Protein AF-A0A814V8T8-F1 (afdb_monomer)

Solvent-accessible surface area (backbone atoms only — not comparable to full-atom values): 3750 Å² total; per-residue (Å²): 142,82,72,68,65,64,57,54,55,54,55,51,53,57,50,51,52,28,53,52,46,34,52,52,33,51,54,52,44,58,46,34,76,77,45,83,78,60,96,64,57,68,70,56,41,37,50,51,29,17,52,25,27,41,75,58,69,38,53,67,63,14,50,65,53,67,108

Foldseek 3Di:
DPPPPVVVVVVVVQLVVLVVLLVVLVVQLVCCVVPNPDPDDNLVSLQSNLVSCVSNVNPVVSVVSND

Radius of gyration: 15.06 Å; Cα contacts (8 Å, |Δi|>4): 50; chains: 1; bounding box: 37×29×42 Å

Sequence (67 aa):
MQWNIKFEVILIIQKDEWLLAIESYSEAIKTTESKPTTDLPLYVLYSNRSASFIQNKNYYSGYEDAR

Structure (mmCIF, N/CA/C/O backbone):
data_AF-A0A814V8T8-F1
#
_entry.id   AF-A0A814V8T8-F1
#
loop_
_atom_site.group_PDB
_atom_site.id
_atom_site.type_symbol
_atom_site.label_atom_id
_atom_site.label_alt_id
_atom_site.label_comp_id
_atom_site.label_asym_id
_atom_site.label_entity_id
_atom_site.label_seq_id
_atom_site.pdbx_PDB_ins_code
_atom_site.Cartn_x
_atom_site.Cartn_y
_atom_site.Cartn_z
_atom_site.occupancy
_atom_site.B_iso_or_equiv
_atom_site.auth_seq_id
_atom_site.auth_comp_id
_atom_site.auth_asym_id
_atom_site.auth_atom_id
_atom_site.pdbx_PDB_model_num
ATOM 1 N N . MET A 1 1 ? -22.387 -17.679 29.601 1.00 46.97 1 MET A N 1
ATOM 2 C CA . MET A 1 1 ? -22.026 -16.442 28.872 1.00 46.97 1 MET A CA 1
ATOM 3 C C . MET A 1 1 ? -20.713 -16.700 28.144 1.00 46.97 1 MET A C 1
ATOM 5 O O . MET A 1 1 ? -19.691 -16.768 28.805 1.00 46.97 1 MET A O 1
ATOM 9 N N . GLN A 1 2 ? -20.731 -16.970 26.835 1.00 51.75 2 GLN A N 1
ATOM 10 C CA . GLN A 1 2 ? -19.538 -17.442 26.098 1.00 51.75 2 GLN A CA 1
ATOM 11 C C . GLN A 1 2 ? -19.470 -16.887 24.660 1.00 51.75 2 GLN A C 1
ATOM 13 O O . GLN A 1 2 ? -18.832 -17.469 23.789 1.00 51.75 2 GLN A O 1
ATOM 18 N N . TRP A 1 3 ? -20.152 -15.766 24.404 1.00 46.62 3 TRP A N 1
ATOM 19 C CA . TRP A 1 3 ? -20.282 -15.184 23.063 1.00 46.62 3 TRP A CA 1
ATOM 20 C C . TRP A 1 3 ? -19.250 -14.086 22.752 1.00 46.62 3 TRP A C 1
ATOM 22 O O . TRP A 1 3 ? -19.053 -13.786 21.582 1.00 46.62 3 TRP A O 1
ATOM 32 N N . ASN A 1 4 ? -18.533 -13.539 23.744 1.00 54.09 4 ASN A N 1
ATOM 33 C CA . ASN A 1 4 ? -17.620 -12.404 23.513 1.00 54.09 4 ASN A CA 1
ATOM 34 C C . ASN A 1 4 ? -1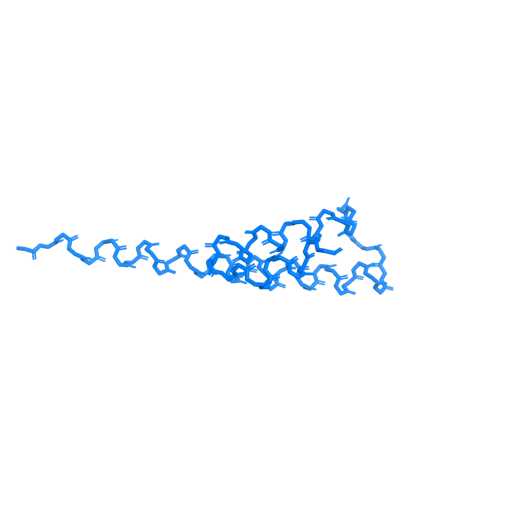6.233 -12.779 22.968 1.00 54.09 4 ASN A C 1
ATOM 36 O O . ASN A 1 4 ? -15.647 -11.996 22.234 1.00 54.09 4 ASN A O 1
ATOM 40 N N . ILE A 1 5 ? -15.718 -13.979 23.251 1.00 53.50 5 ILE A N 1
ATOM 41 C CA . ILE A 1 5 ? -14.330 -14.330 22.890 1.00 53.50 5 ILE A CA 1
ATOM 42 C C . ILE A 1 5 ? -14.168 -14.541 21.373 1.00 53.50 5 ILE A C 1
ATOM 44 O O . ILE A 1 5 ? -13.136 -14.204 20.802 1.00 53.50 5 ILE A O 1
ATOM 48 N N . LYS A 1 6 ? -15.191 -15.065 20.682 1.00 50.12 6 LYS A N 1
ATOM 49 C CA . LYS A 1 6 ? -15.097 -15.348 19.237 1.00 50.12 6 LYS A CA 1
ATOM 50 C C . LYS A 1 6 ? -15.037 -14.085 18.372 1.00 50.12 6 LYS A C 1
ATOM 52 O O . LYS A 1 6 ? -14.377 -14.111 17.340 1.00 50.12 6 LYS A O 1
ATOM 57 N N . PHE A 1 7 ? -15.702 -13.002 18.774 1.00 51.09 7 PHE A N 1
ATOM 58 C CA . PHE A 1 7 ? -15.719 -11.759 17.994 1.00 51.09 7 PHE A CA 1
ATOM 59 C C . PHE A 1 7 ? -14.392 -11.003 18.077 1.00 51.09 7 PHE A C 1
ATOM 61 O O . PHE A 1 7 ? -13.912 -10.516 17.056 1.00 51.09 7 PHE A O 1
ATOM 68 N N . GLU A 1 8 ? -13.774 -10.949 19.258 1.00 51.12 8 GLU A N 1
ATOM 69 C CA . GLU A 1 8 ? -12.480 -10.281 19.436 1.00 51.12 8 GLU A CA 1
ATOM 70 C C . GLU A 1 8 ? -11.366 -10.976 18.644 1.00 51.12 8 GLU A C 1
ATOM 72 O O . GLU A 1 8 ? -10.578 -10.302 17.989 1.00 51.12 8 GLU A O 1
ATOM 77 N N . VAL A 1 9 ? -11.345 -12.314 18.606 1.00 52.50 9 VAL A N 1
ATOM 78 C CA . VAL A 1 9 ? -10.332 -13.073 17.850 1.00 52.50 9 VAL A CA 1
ATOM 79 C C . VAL A 1 9 ? -10.446 -12.837 16.339 1.00 52.50 9 VAL A C 1
ATOM 81 O O . VAL A 1 9 ? -9.430 -12.651 15.678 1.00 52.50 9 VAL A O 1
ATOM 84 N N . ILE A 1 10 ? -11.662 -12.777 15.782 1.00 54.50 10 ILE A N 1
ATOM 85 C CA . ILE A 1 10 ? -11.867 -12.491 14.349 1.00 54.50 10 ILE A CA 1
ATOM 86 C C . ILE A 1 10 ? -11.425 -11.058 14.004 1.00 54.50 10 ILE A C 1
ATOM 88 O O . ILE A 1 10 ? -10.806 -10.836 12.965 1.00 54.50 10 ILE A O 1
ATOM 92 N N . LEU A 1 11 ? -11.697 -10.092 14.887 1.00 50.78 11 LEU A N 1
ATOM 93 C CA . LEU A 1 11 ? -11.275 -8.697 14.722 1.00 50.78 11 LEU A CA 1
ATOM 94 C C . LEU A 1 11 ? -9.752 -8.515 14.805 1.00 50.78 11 LEU A C 1
ATOM 96 O O . LEU A 1 11 ? -9.211 -7.667 14.098 1.00 5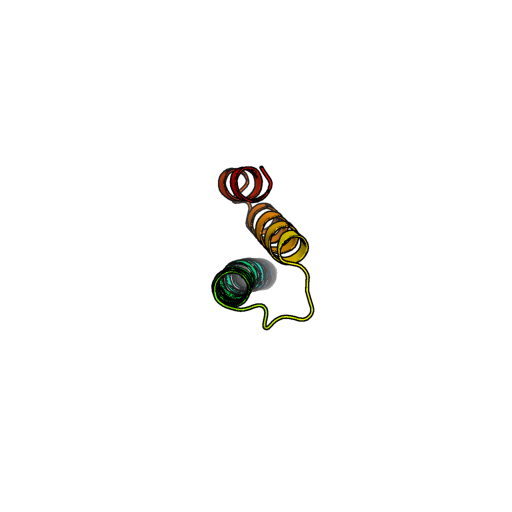0.78 11 LEU A O 1
ATOM 100 N N . ILE A 1 12 ? -9.067 -9.291 15.650 1.00 54.25 12 ILE A N 1
ATOM 101 C CA . ILE A 1 12 ? -7.602 -9.265 15.761 1.00 54.25 12 ILE A CA 1
ATOM 102 C C . ILE A 1 12 ? -6.965 -9.847 14.491 1.00 54.25 12 ILE A C 1
ATOM 104 O O . ILE A 1 12 ? -6.113 -9.193 13.900 1.00 54.25 12 ILE A O 1
ATOM 108 N N . ILE A 1 13 ? -7.455 -10.995 14.002 1.00 55.56 13 ILE A N 1
ATOM 109 C CA . ILE A 1 13 ? -6.919 -11.646 12.793 1.00 55.56 13 ILE A CA 1
ATOM 110 C C . ILE A 1 13 ? -7.059 -10.741 11.555 1.00 55.56 13 ILE A C 1
ATOM 112 O O . ILE A 1 13 ? -6.096 -10.568 10.815 1.00 55.56 13 ILE A O 1
ATOM 116 N N . GLN A 1 14 ? -8.213 -10.092 11.354 1.00 57.59 14 GLN A N 1
ATOM 117 C CA . GLN A 1 14 ? -8.406 -9.196 10.201 1.00 57.59 14 GLN A CA 1
ATOM 118 C C . GLN A 1 14 ? -7.525 -7.943 10.255 1.00 57.59 14 GLN A C 1
ATOM 120 O O . GLN A 1 14 ? -7.105 -7.435 9.218 1.00 57.59 14 GLN A O 1
ATOM 125 N N . LYS A 1 15 ? -7.246 -7.410 11.450 1.00 59.12 15 LYS A N 1
ATOM 126 C CA . LYS A 1 15 ? -6.372 -6.239 11.598 1.00 59.12 15 LYS A CA 1
ATOM 127 C C . LYS A 1 15 ? -4.926 -6.569 11.209 1.00 59.12 15 LYS A C 1
ATOM 129 O O . LYS A 1 15 ? -4.251 -5.733 10.608 1.00 59.12 15 LYS A O 1
ATOM 134 N N . ASP A 1 16 ? -4.490 -7.788 11.505 1.00 72.94 16 ASP A N 1
ATOM 135 C CA . ASP A 1 16 ? -3.151 -8.267 11.169 1.00 72.94 16 ASP A CA 1
ATOM 136 C C . ASP A 1 16 ? -2.991 -8.526 9.659 1.00 72.94 16 ASP A C 1
ATOM 138 O O . ASP A 1 16 ? -1.936 -8.236 9.096 1.00 72.94 16 ASP A O 1
ATOM 142 N N . GLU A 1 17 ? -4.046 -8.967 8.965 1.00 83.62 17 GLU A N 1
ATOM 143 C CA . GLU A 1 17 ? -4.027 -9.184 7.508 1.00 83.62 17 GLU A CA 1
ATOM 144 C C . GLU A 1 17 ? -3.768 -7.892 6.716 1.00 83.62 17 GLU A C 1
ATOM 146 O O . GLU A 1 17 ? -2.961 -7.884 5.783 1.00 83.62 17 GLU A O 1
ATOM 151 N N . TRP A 1 18 ? -4.395 -6.775 7.100 1.00 90.25 18 TRP A N 1
ATOM 152 C CA . TRP A 1 18 ? -4.191 -5.498 6.403 1.00 90.25 18 TRP A CA 1
ATOM 153 C C . TRP A 1 18 ? -2.820 -4.885 6.684 1.00 90.25 18 TRP A C 1
ATOM 155 O O . TRP A 1 18 ? -2.242 -4.263 5.794 1.00 90.25 18 TRP A O 1
ATOM 165 N N . LEU A 1 19 ? -2.275 -5.071 7.891 1.00 91.81 19 LEU A N 1
ATOM 166 C CA . LEU A 1 19 ? -0.902 -4.668 8.211 1.00 91.81 19 LEU A CA 1
ATOM 167 C C . LEU A 1 19 ? 0.111 -5.445 7.363 1.00 91.81 19 LEU A C 1
ATOM 169 O O . LEU A 1 19 ? 0.960 -4.831 6.717 1.00 91.81 19 LEU A O 1
ATOM 173 N N . LEU A 1 20 ? -0.043 -6.767 7.275 1.00 93.62 20 LEU A N 1
ATOM 174 C CA . LEU A 1 20 ? 0.788 -7.616 6.417 1.00 93.62 20 LEU A CA 1
ATOM 175 C C . LEU A 1 20 ? 0.667 -7.238 4.934 1.00 93.62 20 LEU A C 1
ATOM 177 O O . LEU A 1 20 ? 1.666 -7.238 4.210 1.00 93.62 20 LEU A O 1
ATOM 181 N N . ALA A 1 21 ? -0.534 -6.878 4.472 1.00 94.12 21 ALA A N 1
ATOM 182 C CA . ALA A 1 21 ? -0.746 -6.391 3.112 1.00 94.12 21 ALA A CA 1
ATOM 183 C C . ALA A 1 21 ? 0.002 -5.071 2.855 1.00 94.12 21 ALA A C 1
ATOM 185 O O . ALA A 1 21 ? 0.699 -4.946 1.847 1.00 94.12 21 ALA A O 1
ATOM 186 N N . ILE A 1 22 ? -0.076 -4.108 3.782 1.00 96.00 22 ILE A N 1
ATOM 187 C CA . ILE A 1 22 ? 0.654 -2.831 3.700 1.00 96.00 22 ILE A CA 1
ATOM 188 C C . ILE A 1 22 ? 2.168 -3.068 3.604 1.00 96.00 22 ILE A C 1
ATOM 190 O O . ILE A 1 22 ? 2.832 -2.454 2.763 1.00 96.00 22 ILE A O 1
ATOM 194 N N . GLU A 1 23 ? 2.718 -3.953 4.437 1.00 95.31 23 GLU A N 1
ATOM 195 C CA . GLU A 1 23 ? 4.143 -4.305 4.427 1.00 95.31 23 GLU A CA 1
ATOM 196 C C . GLU A 1 23 ? 4.548 -4.972 3.107 1.00 95.31 23 GLU A C 1
ATOM 198 O O . GLU A 1 23 ? 5.509 -4.547 2.463 1.00 95.31 23 GLU A O 1
ATOM 203 N N . SER A 1 24 ? 3.758 -5.944 2.645 1.00 94.31 24 SER A N 1
ATOM 204 C CA . SER A 1 24 ? 4.015 -6.678 1.400 1.00 94.31 24 SER A CA 1
ATOM 205 C C . SER A 1 24 ? 4.012 -5.758 0.177 1.00 94.31 24 SER A C 1
ATOM 207 O O . SER A 1 24 ? 4.929 -5.812 -0.646 1.00 94.31 24 SER A O 1
ATOM 209 N N . TYR A 1 25 ? 3.020 -4.868 0.063 1.00 95.62 25 TYR A N 1
ATOM 210 C CA . TYR A 1 25 ? 2.986 -3.889 -1.026 1.00 95.62 25 TYR A CA 1
ATOM 211 C C . TYR A 1 25 ? 4.116 -2.865 -0.915 1.00 95.62 25 TYR A C 1
ATOM 213 O O . TYR A 1 25 ? 4.652 -2.446 -1.938 1.00 95.62 25 TYR A O 1
ATOM 221 N N . SER A 1 26 ? 4.530 -2.492 0.298 1.00 95.50 26 SER A N 1
ATOM 222 C CA . SER A 1 26 ? 5.662 -1.580 0.489 1.00 95.50 26 SER A CA 1
ATOM 223 C C . SER A 1 26 ? 6.978 -2.174 -0.007 1.00 95.50 26 SER A C 1
ATOM 225 O O . SER A 1 26 ? 7.741 -1.473 -0.670 1.00 95.50 26 SER A O 1
ATOM 227 N N . GLU A 1 27 ? 7.233 -3.458 0.244 1.00 93.94 27 GLU A N 1
ATOM 228 C CA . GLU A 1 27 ? 8.412 -4.136 -0.306 1.00 93.94 27 GLU A CA 1
ATOM 229 C C . GLU A 1 27 ? 8.318 -4.328 -1.826 1.00 93.94 27 GLU A C 1
ATOM 231 O O . GLU A 1 27 ? 9.297 -4.103 -2.545 1.00 93.94 27 GLU A O 1
ATOM 236 N N . ALA A 1 28 ? 7.132 -4.652 -2.350 1.00 92.81 28 ALA A N 1
ATOM 237 C CA . ALA A 1 28 ? 6.914 -4.749 -3.793 1.00 92.81 28 ALA A CA 1
ATOM 238 C C . ALA A 1 28 ? 7.175 -3.414 -4.516 1.00 92.81 28 ALA A C 1
ATOM 240 O O . ALA A 1 28 ? 7.799 -3.414 -5.578 1.00 92.81 28 ALA A O 1
ATOM 241 N N . ILE A 1 29 ? 6.752 -2.285 -3.936 1.00 94.19 29 ILE A N 1
ATOM 242 C CA . ILE A 1 29 ? 7.002 -0.931 -4.458 1.00 94.19 29 ILE A CA 1
ATOM 243 C C . ILE A 1 29 ? 8.502 -0.635 -4.479 1.00 94.19 29 ILE A C 1
ATOM 245 O O . ILE A 1 29 ? 9.033 -0.362 -5.552 1.00 94.19 29 ILE A O 1
ATOM 249 N N . LYS A 1 30 ? 9.204 -0.785 -3.345 1.00 93.00 30 LYS A N 1
ATOM 250 C CA . LYS A 1 30 ? 10.664 -0.562 -3.261 1.00 93.00 30 LYS A CA 1
ATOM 251 C C . LYS A 1 30 ? 11.428 -1.380 -4.301 1.00 93.00 30 LYS A C 1
ATOM 253 O O . LYS A 1 30 ? 12.351 -0.889 -4.957 1.00 93.00 30 LYS A O 1
ATOM 258 N N . THR A 1 31 ? 11.034 -2.643 -4.458 1.00 90.12 31 THR A N 1
ATOM 259 C CA . THR A 1 31 ? 11.660 -3.532 -5.435 1.00 90.12 31 THR A CA 1
ATOM 260 C C . THR A 1 31 ? 11.363 -3.043 -6.850 1.00 90.12 31 THR A C 1
ATOM 262 O O . THR A 1 31 ? 12.299 -2.829 -7.605 1.00 90.12 31 THR A O 1
ATOM 265 N N . THR A 1 32 ? 10.100 -2.753 -7.179 1.00 88.75 32 THR A N 1
ATOM 266 C CA . THR A 1 32 ? 9.667 -2.319 -8.521 1.00 88.75 32 THR A CA 1
ATOM 267 C C . THR A 1 32 ? 10.272 -0.974 -8.943 1.00 88.75 32 THR A C 1
ATOM 269 O O . THR A 1 32 ? 10.651 -0.818 -10.102 1.00 88.75 32 THR A O 1
ATOM 272 N N . GLU A 1 33 ? 10.402 -0.018 -8.018 1.00 87.94 33 GLU A N 1
ATOM 273 C CA . GLU A 1 33 ? 11.022 1.295 -8.258 1.00 87.94 33 GLU A CA 1
ATOM 274 C C . GLU A 1 33 ? 12.526 1.194 -8.528 1.00 87.94 33 GLU A C 1
ATOM 276 O O . GLU A 1 33 ? 13.057 1.927 -9.361 1.00 87.94 33 GLU A O 1
ATOM 281 N N . SER A 1 34 ? 13.217 0.276 -7.847 1.00 85.75 34 SER 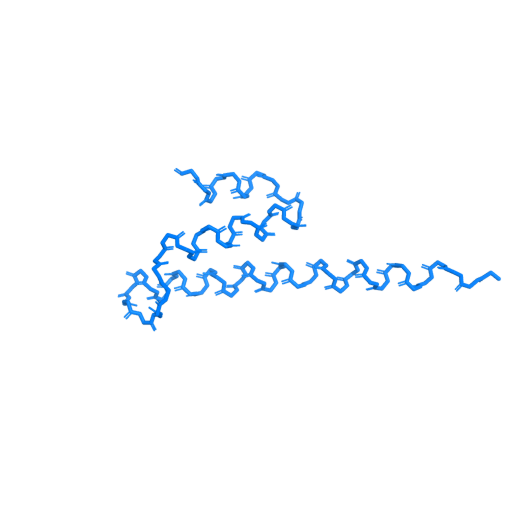A N 1
ATOM 282 C CA . SER A 1 34 ? 14.651 0.044 -8.063 1.00 85.75 34 SER A CA 1
ATOM 283 C C . SER A 1 34 ? 14.927 -0.822 -9.295 1.00 85.75 34 SER A C 1
ATOM 285 O O . SER A 1 34 ? 15.928 -0.625 -9.988 1.00 85.75 34 SER A O 1
ATOM 287 N N . LYS A 1 35 ? 14.039 -1.773 -9.592 1.00 82.75 35 LYS A N 1
ATOM 288 C CA . LYS A 1 35 ? 14.069 -2.629 -10.775 1.00 82.75 35 LYS A CA 1
ATOM 289 C C . LYS A 1 35 ? 12.660 -3.178 -11.024 1.00 82.75 35 LYS A C 1
ATOM 291 O O . LYS A 1 35 ? 12.117 -3.825 -10.138 1.00 82.75 35 LYS A O 1
ATOM 296 N N . PRO A 1 36 ? 12.072 -3.040 -12.220 1.00 74.56 36 PRO A N 1
ATOM 297 C CA . PRO A 1 36 ? 10.773 -3.644 -12.487 1.00 74.56 36 PRO A CA 1
ATOM 298 C C . PRO A 1 36 ? 10.886 -5.176 -12.413 1.00 74.56 36 PRO A C 1
ATOM 300 O O . PRO A 1 36 ? 11.426 -5.813 -13.317 1.00 74.56 36 PRO A O 1
ATOM 303 N N . THR A 1 37 ? 10.445 -5.759 -11.296 1.00 66.94 37 THR A N 1
ATOM 304 C CA . THR A 1 37 ? 10.494 -7.208 -11.019 1.00 66.94 37 THR A CA 1
ATOM 305 C C . THR A 1 37 ? 9.120 -7.816 -10.772 1.00 66.94 37 THR A C 1
ATOM 307 O O . THR A 1 37 ? 9.027 -9.025 -10.586 1.00 66.94 37 THR A O 1
ATOM 310 N N . THR A 1 38 ? 8.070 -7.000 -10.698 1.00 65.06 38 THR A N 1
ATOM 311 C CA . THR A 1 38 ? 6.701 -7.462 -10.473 1.00 65.06 38 THR A CA 1
ATOM 312 C C . THR A 1 38 ? 5.910 -7.394 -11.779 1.00 65.06 38 THR A C 1
ATOM 314 O O . THR A 1 38 ? 6.106 -6.482 -12.581 1.00 65.06 38 THR A O 1
ATOM 317 N N . ASP A 1 39 ? 5.001 -8.351 -11.989 1.00 78.94 39 ASP A N 1
ATOM 318 C CA . ASP A 1 39 ? 4.074 -8.339 -13.135 1.00 78.94 39 ASP A CA 1
ATOM 319 C C . ASP A 1 39 ? 2.990 -7.252 -12.992 1.00 78.94 39 ASP A C 1
ATOM 321 O O . ASP A 1 39 ? 2.260 -6.948 -13.937 1.00 78.94 39 ASP A O 1
ATOM 325 N N . LEU A 1 40 ? 2.870 -6.663 -11.798 1.00 79.88 40 LEU A N 1
ATOM 326 C CA . LEU A 1 40 ? 1.912 -5.610 -11.497 1.00 79.88 40 LEU A CA 1
ATOM 327 C C . LEU A 1 40 ? 2.522 -4.230 -11.769 1.00 79.88 40 LEU A C 1
ATOM 329 O O . LEU A 1 40 ? 3.593 -3.914 -11.252 1.00 79.88 40 LEU A O 1
ATOM 333 N N . PRO A 1 41 ? 1.823 -3.351 -12.504 1.00 89.25 41 PRO A N 1
ATOM 334 C CA . PRO A 1 41 ? 2.244 -1.966 -12.643 1.00 89.25 41 PRO A CA 1
ATOM 335 C C . PRO A 1 41 ? 2.353 -1.256 -11.287 1.00 89.25 41 PRO A C 1
ATOM 337 O O . PRO A 1 41 ? 1.524 -1.460 -10.399 1.00 89.25 41 PRO A O 1
ATOM 340 N N . LEU A 1 42 ? 3.318 -0.342 -11.161 1.00 90.44 42 LEU A N 1
ATOM 341 C CA . 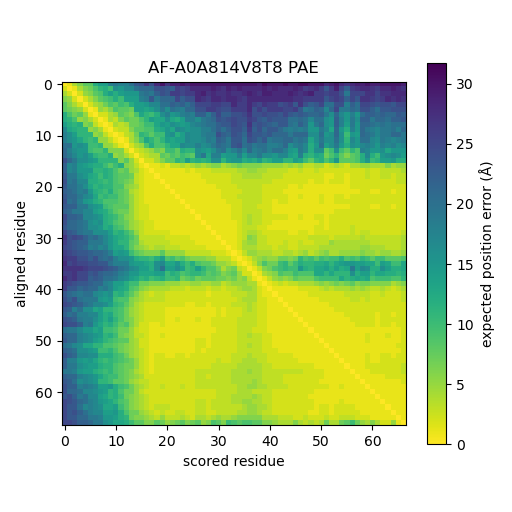LEU A 1 42 ? 3.590 0.388 -9.918 1.00 90.44 42 LEU A CA 1
ATOM 342 C C . LEU A 1 42 ? 2.345 1.102 -9.354 1.00 90.44 42 LEU A C 1
ATOM 344 O O . LEU A 1 42 ? 2.085 1.034 -8.156 1.00 90.44 42 LEU A O 1
ATOM 348 N N . TYR A 1 43 ? 1.516 1.707 -10.213 1.00 91.44 43 TYR A N 1
ATOM 349 C CA . TYR A 1 43 ? 0.282 2.379 -9.783 1.00 91.44 43 TYR A CA 1
ATOM 350 C C . TYR A 1 43 ? -0.743 1.419 -9.146 1.00 91.44 43 TYR A C 1
ATOM 352 O O . TYR A 1 43 ? -1.518 1.830 -8.281 1.00 91.44 43 TYR A O 1
ATOM 360 N N . VAL A 1 44 ? -0.751 0.137 -9.540 1.00 93.19 44 VAL A N 1
ATOM 361 C CA . VAL A 1 44 ? -1.621 -0.890 -8.940 1.00 93.19 44 VAL A CA 1
ATOM 362 C C . VAL A 1 44 ? -1.135 -1.229 -7.534 1.00 93.19 44 VAL A C 1
ATOM 364 O O . VAL A 1 44 ? -1.949 -1.382 -6.626 1.00 93.19 44 VAL A O 1
ATOM 367 N N . LEU A 1 45 ? 0.184 -1.297 -7.331 1.00 94.31 45 LEU A N 1
ATOM 368 C CA . LEU A 1 45 ? 0.774 -1.541 -6.014 1.00 94.31 45 LEU A CA 1
ATOM 369 C C . LEU A 1 45 ? 0.438 -0.411 -5.030 1.00 94.31 45 LEU A C 1
ATOM 371 O O . LEU A 1 45 ? -0.011 -0.694 -3.921 1.00 94.31 45 LEU A O 1
ATOM 375 N N . TYR A 1 46 ? 0.570 0.849 -5.459 1.00 95.38 46 TYR A N 1
ATOM 376 C CA . TYR A 1 46 ? 0.150 2.015 -4.670 1.00 95.38 46 TYR A CA 1
ATOM 377 C C . TYR A 1 46 ? -1.355 1.989 -4.360 1.00 95.38 46 TYR A C 1
ATOM 379 O O . TYR A 1 46 ? -1.758 2.129 -3.208 1.00 95.38 46 TYR A O 1
ATOM 387 N N . SER A 1 47 ? -2.200 1.703 -5.357 1.00 96.00 47 SER A N 1
ATOM 388 C CA . SER A 1 47 ? -3.658 1.626 -5.157 1.00 96.00 47 SER A CA 1
ATOM 389 C C . SER A 1 47 ? -4.053 0.559 -4.126 1.00 96.00 47 SER A C 1
ATOM 391 O O . SER A 1 47 ? -4.900 0.800 -3.265 1.00 96.00 47 SER A O 1
ATOM 393 N N . ASN A 1 48 ? -3.416 -0.614 -4.170 1.00 95.00 48 ASN A N 1
ATOM 394 C CA . ASN A 1 48 ? -3.704 -1.700 -3.234 1.00 95.00 48 ASN A CA 1
ATOM 395 C C . ASN A 1 48 ? -3.179 -1.411 -1.818 1.00 95.00 48 ASN A C 1
ATOM 397 O O . ASN A 1 48 ? -3.839 -1.762 -0.832 1.00 95.00 48 ASN A O 1
ATOM 401 N N . ARG A 1 49 ? -2.026 -0.742 -1.693 1.00 96.50 49 ARG A N 1
ATOM 402 C CA . ARG A 1 49 ? -1.500 -0.313 -0.391 1.00 96.50 49 ARG A CA 1
ATOM 403 C C . ARG A 1 49 ? -2.383 0.762 0.242 1.00 96.50 49 ARG A C 1
ATOM 405 O O . ARG A 1 49 ? -2.753 0.616 1.408 1.00 96.50 49 ARG A O 1
ATOM 412 N N . SER A 1 50 ? -2.813 1.757 -0.532 1.00 97.38 50 SER A N 1
ATOM 413 C CA . SER A 1 50 ? -3.783 2.768 -0.099 1.00 97.38 50 SER A CA 1
ATOM 414 C C . SER A 1 50 ? -5.088 2.133 0.401 1.00 97.38 50 SER A C 1
ATOM 416 O O . SER A 1 50 ? -5.535 2.414 1.518 1.00 97.38 50 SER A O 1
ATOM 418 N N . ALA A 1 51 ? -5.664 1.198 -0.365 1.00 95.94 51 ALA A N 1
ATOM 419 C CA . ALA A 1 51 ? -6.864 0.474 0.047 1.00 95.94 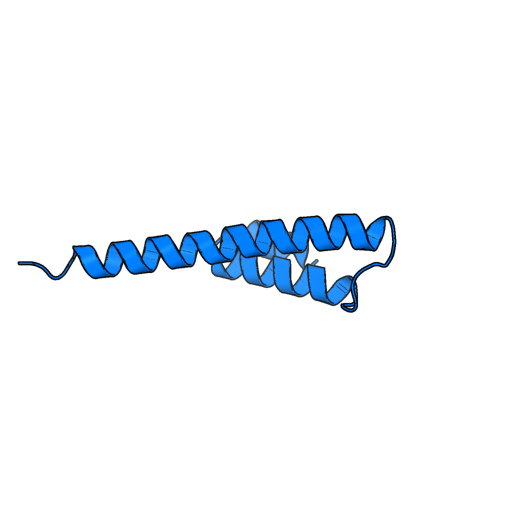51 ALA A CA 1
ATOM 420 C C . ALA A 1 51 ? -6.650 -0.295 1.364 1.00 95.94 51 ALA A C 1
ATOM 422 O O . ALA A 1 51 ? -7.516 -0.271 2.240 1.00 95.94 51 ALA A O 1
ATOM 423 N N . SER A 1 52 ? -5.479 -0.913 1.544 1.00 95.75 52 SER A N 1
ATOM 424 C CA . SER A 1 52 ? -5.126 -1.639 2.771 1.00 95.75 52 SER A CA 1
ATOM 425 C C . SER A 1 52 ? -5.018 -0.707 3.987 1.00 95.75 52 SER A C 1
ATOM 427 O O . SER A 1 52 ? -5.504 -1.050 5.065 1.00 95.75 52 SER A O 1
ATOM 429 N N . PHE A 1 53 ? -4.477 0.508 3.827 1.00 95.75 53 PHE A N 1
ATOM 430 C CA . PHE A 1 53 ? -4.498 1.528 4.885 1.00 95.75 53 PHE A CA 1
ATOM 431 C C . PHE A 1 53 ? -5.923 1.910 5.296 1.00 95.75 53 PHE A C 1
ATOM 433 O O . PHE A 1 53 ? -6.215 1.985 6.492 1.00 95.75 53 PHE A O 1
ATOM 440 N N . ILE A 1 54 ? -6.820 2.110 4.325 1.00 94.44 54 ILE A N 1
ATOM 441 C CA . ILE A 1 54 ? -8.227 2.451 4.580 1.00 94.44 54 ILE A CA 1
ATOM 442 C C . ILE A 1 54 ? -8.938 1.307 5.315 1.00 94.44 54 ILE A C 1
ATOM 44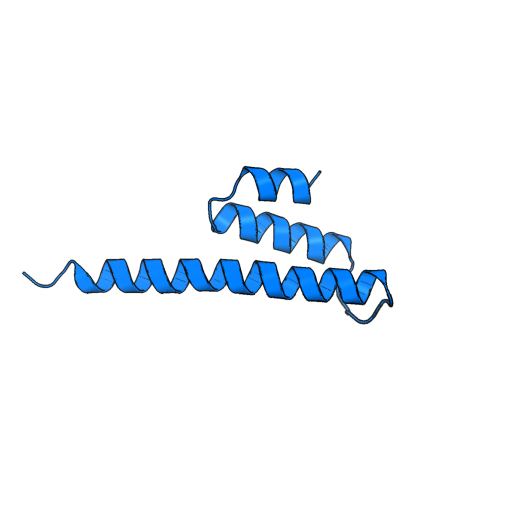4 O O . ILE A 1 54 ? -9.631 1.561 6.301 1.00 94.44 54 ILE A O 1
ATOM 448 N N . GLN A 1 55 ? -8.725 0.052 4.901 1.00 93.69 55 GLN A N 1
ATOM 449 C CA . GLN A 1 55 ? -9.284 -1.126 5.583 1.00 93.69 55 GLN A CA 1
ATOM 450 C C . GLN A 1 55 ? -8.741 -1.284 7.011 1.00 93.69 55 GLN A C 1
ATOM 452 O O . GLN A 1 55 ? -9.487 -1.623 7.932 1.00 93.69 55 GLN A O 1
ATOM 457 N N . ASN A 1 56 ? -7.476 -0.919 7.237 1.00 92.25 56 ASN A N 1
ATOM 458 C CA . ASN A 1 56 ? -6.878 -0.844 8.571 1.00 92.25 56 ASN A CA 1
ATOM 459 C C . ASN A 1 56 ? -7.282 0.423 9.363 1.00 92.25 56 ASN A C 1
ATOM 461 O O . ASN A 1 56 ? -6.698 0.728 10.403 1.00 92.25 56 ASN A O 1
ATOM 465 N N . LYS A 1 57 ? -8.277 1.187 8.886 1.00 93.62 57 LYS A N 1
ATOM 466 C CA . LYS A 1 57 ? -8.785 2.429 9.500 1.00 93.62 57 LYS A CA 1
ATOM 467 C C . LYS A 1 57 ? -7.736 3.543 9.635 1.00 93.62 57 LYS A C 1
ATOM 469 O O . LYS A 1 57 ? -7.944 4.495 10.386 1.00 93.62 57 LYS A O 1
ATOM 474 N N . ASN A 1 58 ? -6.631 3.463 8.894 1.00 94.31 58 ASN A N 1
ATOM 475 C CA . ASN A 1 58 ? -5.630 4.521 8.787 1.00 94.31 58 ASN A CA 1
ATOM 476 C C . ASN A 1 58 ? -5.919 5.392 7.554 1.00 94.31 58 ASN A C 1
ATOM 478 O O . ASN A 1 58 ? -5.216 5.353 6.543 1.00 94.31 58 ASN A O 1
ATOM 482 N N . TYR A 1 59 ? -6.996 6.175 7.637 1.00 93.50 59 TYR A N 1
ATOM 483 C CA . TYR A 1 59 ? -7.499 6.965 6.510 1.00 93.50 59 TYR A CA 1
ATOM 484 C C . TYR A 1 59 ? -6.508 8.022 6.013 1.00 93.50 59 TYR A C 1
ATOM 486 O O . TYR A 1 59 ? -6.454 8.280 4.816 1.00 93.50 59 TYR A O 1
ATOM 494 N N . TYR A 1 60 ? -5.711 8.610 6.913 1.00 95.50 60 TYR A N 1
ATOM 495 C CA . TYR A 1 60 ? -4.723 9.624 6.545 1.00 95.50 60 TYR A CA 1
ATOM 496 C C . TYR A 1 60 ? -3.617 9.035 5.666 1.00 95.50 60 TYR A C 1
ATOM 498 O O . TYR A 1 60 ? -3.358 9.552 4.583 1.00 95.50 60 TYR A O 1
ATOM 506 N N . SER A 1 61 ? -3.013 7.917 6.086 1.00 95.50 61 SER A N 1
ATOM 507 C CA . SER A 1 61 ? -2.001 7.244 5.267 1.00 95.50 61 SER A CA 1
ATOM 508 C C . SER A 1 61 ? -2.585 6.719 3.959 1.00 95.50 61 SER A C 1
ATOM 510 O O . SER A 1 61 ? -1.931 6.826 2.932 1.00 95.50 61 SER A O 1
ATOM 512 N N . GLY A 1 62 ? -3.822 6.209 3.972 1.00 96.25 62 GLY A N 1
ATOM 513 C CA . GLY A 1 62 ? -4.497 5.777 2.747 1.00 96.25 62 GLY A CA 1
ATOM 514 C C . GLY A 1 62 ? -4.696 6.914 1.743 1.00 96.25 62 GLY A C 1
ATOM 515 O O . GLY A 1 62 ? -4.442 6.727 0.556 1.00 96.25 62 GLY A O 1
ATOM 516 N N . TYR A 1 63 ? -5.097 8.097 2.213 1.00 94.62 63 TYR A N 1
ATOM 517 C CA . TYR A 1 63 ? -5.235 9.288 1.375 1.00 94.62 63 TYR A CA 1
ATOM 518 C C . TYR A 1 63 ? -3.891 9.759 0.801 1.00 94.62 63 TYR A C 1
ATOM 520 O O . TYR A 1 63 ? -3.800 9.962 -0.406 1.00 94.62 63 TYR A O 1
ATOM 528 N N . GLU A 1 64 ? -2.849 9.893 1.631 1.00 95.25 64 GLU A N 1
ATOM 529 C CA . GLU A 1 64 ? -1.532 10.342 1.154 1.00 95.25 64 GLU A CA 1
ATOM 530 C C . GLU A 1 64 ? -0.893 9.354 0.170 1.00 95.25 64 GLU A C 1
ATOM 532 O O . GLU A 1 64 ? -0.190 9.784 -0.734 1.00 95.25 64 GLU A O 1
ATOM 537 N N . 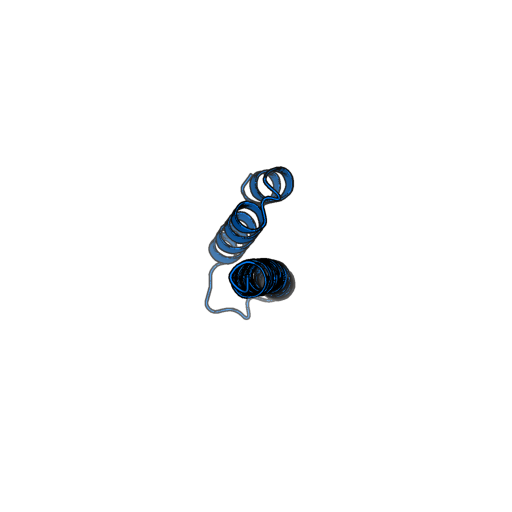ASP A 1 65 ? -1.156 8.051 0.306 1.00 92.25 65 ASP A N 1
ATOM 538 C CA . ASP A 1 65 ? -0.626 7.028 -0.606 1.00 92.25 65 ASP A CA 1
ATOM 539 C C . ASP A 1 65 ? -1.337 7.003 -1.975 1.00 92.25 65 ASP A C 1
ATOM 541 O O . ASP A 1 65 ? -0.787 6.485 -2.944 1.00 92.25 65 ASP A O 1
ATOM 545 N N . ALA A 1 66 ? -2.559 7.545 -2.064 1.00 89.12 66 ALA A N 1
ATOM 546 C CA . ALA A 1 66 ? -3.349 7.620 -3.299 1.00 89.12 66 ALA A CA 1
ATOM 547 C C . ALA A 1 66 ? -3.231 8.960 -4.049 1.00 89.12 66 ALA A C 1
ATOM 549 O O . ALA A 1 66 ? -3.742 9.065 -5.168 1.00 89.12 66 ALA A O 1
ATOM 550 N N . ARG A 1 67 ? -2.633 9.980 -3.425 1.00 86.44 67 ARG A N 1
ATOM 551 C CA . ARG A 1 67 ? -2.509 11.346 -3.950 1.00 86.44 67 ARG A CA 1
ATOM 552 C C . ARG A 1 67 ? -1.284 11.507 -4.845 1.00 86.44 67 ARG A C 1
ATOM 554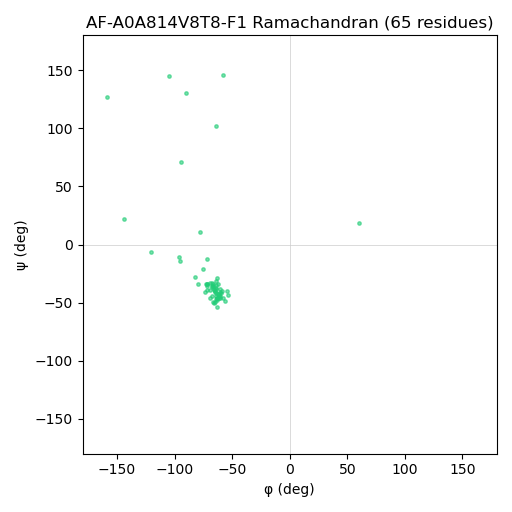 O O . ARG A 1 67 ? -1.435 12.167 -5.897 1.00 86.44 67 ARG A O 1
#

Mean predicted aligned error: 8.41 Å

Secondary structure (DSSP, 8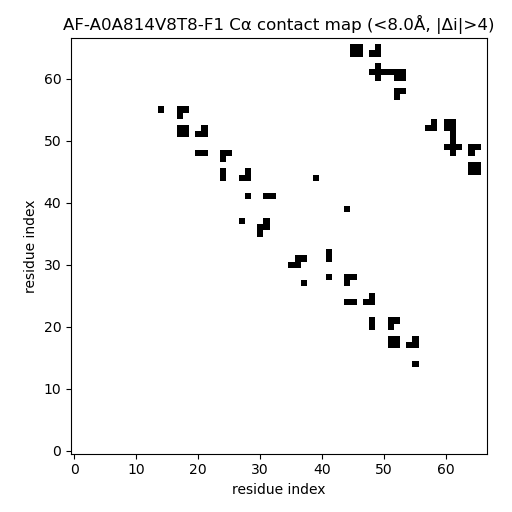-state):
--SHHHHHHHHHHHHHHHHHHHHHHHHHHHHHHHS--SSS-HHHHHHHHHHHHHHTT-HHHHHHHH-

pLDDT: mean 82.09, std 17.17, range [46.62, 97.38]

InterPro domains:
  IPR011990 Tetratricopeptide-like helical domain superfamily [G3DSA:1.25.40.10] (11-67)
  IPR011990 Tetratricopeptide-like helical domain superfamily [SSF48452] (13-66)

Organism: NCBI:txid392033